Protein AF-A0A6L3EZD4-F1 (afdb_monomer)

Radius of gyration: 26.46 Å; Cα contacts (8 Å, |Δi|>4): 103; chains: 1; bounding box: 68×73×46 Å

pLDDT: mean 79.08, std 19.82, range [39.88, 98.38]

Foldseek 3Di:
DDDALPQAAHLLQLLPCQCVQDPPDHSLRSLLCCQQPVQVDAQQDTNVGGHDPPSRDNCCVVVDPPVRSVVVSVVSNPRRNPPPPPPVPPDDDDDDDDDDDDDDDDDDDDDDDDDPPPPPVVVVVVVVVVVVVVVVVVVVPPPDD

Mean predicted aligned error: 17.73 Å

Solvent-accessible surface area (backbone atoms only — not comparable to full-atom values): 9362 Å² total; per-residue (Å²): 133,88,54,88,36,70,83,42,57,75,57,58,34,34,35,57,56,42,37,70,73,44,90,94,45,51,37,69,56,47,50,49,42,46,49,66,42,40,66,82,65,72,62,66,70,24,78,82,46,68,50,66,81,83,69,61,70,69,55,46,76,80,76,39,54,73,68,55,51,50,52,51,46,54,55,43,53,69,20,68,55,74,76,67,76,84,66,77,63,88,81,71,94,72,82,84,76,85,72,82,80,78,80,85,78,83,84,80,87,79,79,93,74,87,73,81,80,79,56,68,70,60,58,51,53,50,52,52,51,51,51,50,51,51,51,51,49,55,59,73,64,51,76,86,124

Sequence (145 aa):
MGEGGKVGPDLSAIGIIAGERISGMSTADYLRESIIDPNAFVVEECPNGPCIANIMPRDYTTRLSPDQIEIIIAFLLEQDGSQQPLIPTIGDDVTPVPLPKAVPANKAARPLGFSPSISSLSIQLMLIGIVFLLTLFMVWKRPSD

Structure (mmCIF, N/CA/C/O backbone):
data_AF-A0A6L3EZD4-F1
#
_entry.id   AF-A0A6L3EZD4-F1
#
loop_
_atom_site.group_PDB
_atom_site.id
_atom_site.type_symbol
_atom_site.label_atom_id
_atom_site.label_alt_id
_atom_site.label_comp_id
_atom_site.label_asym_id
_atom_site.label_entity_id
_atom_site.label_seq_id
_atom_site.pdbx_PDB_ins_code
_atom_site.Cartn_x
_atom_site.Cartn_y
_atom_site.Cartn_z
_atom_site.occupancy
_atom_site.B_iso_or_equiv
_atom_site.auth_seq_id
_atom_site.auth_comp_id
_atom_site.auth_asym_id
_atom_site.auth_atom_id
_atom_site.pdbx_PDB_model_num
ATOM 1 N N . MET A 1 1 ? 14.415 0.750 5.323 1.00 42.06 1 MET A N 1
ATOM 2 C CA . MET A 1 1 ? 13.332 1.756 5.303 1.00 42.06 1 MET A CA 1
ATOM 3 C C . MET A 1 1 ? 13.027 2.024 3.842 1.00 42.06 1 MET A C 1
ATOM 5 O O . MET A 1 1 ? 13.969 2.295 3.110 1.00 42.06 1 MET A O 1
ATOM 9 N N . GLY A 1 2 ? 11.790 1.788 3.400 1.00 52.88 2 GLY A N 1
ATOM 10 C CA . GLY A 1 2 ? 11.405 1.930 1.994 1.00 52.88 2 GLY A CA 1
ATOM 11 C C . GLY A 1 2 ? 11.326 3.401 1.607 1.00 52.88 2 GLY A C 1
ATOM 12 O O . GLY A 1 2 ? 10.674 4.180 2.291 1.00 52.88 2 GLY A O 1
ATOM 13 N N . GLU A 1 3 ? 12.024 3.776 0.544 1.00 59.59 3 GLU A N 1
ATOM 14 C CA . GLU A 1 3 ? 11.864 5.077 -0.099 1.00 59.59 3 GLU A CA 1
ATOM 15 C C . GLU A 1 3 ? 10.696 4.974 -1.086 1.00 59.59 3 GLU A C 1
ATOM 17 O O . GLU A 1 3 ? 10.595 3.976 -1.813 1.00 59.59 3 GLU A O 1
ATOM 22 N N . GLY A 1 4 ? 9.805 5.970 -1.085 1.00 59.12 4 GLY A N 1
ATOM 23 C CA . GLY A 1 4 ? 8.683 6.031 -2.023 1.00 59.12 4 GLY A CA 1
ATOM 24 C C . GLY A 1 4 ? 9.175 5.860 -3.461 1.00 59.12 4 GLY A C 1
ATOM 25 O O . GLY A 1 4 ? 10.189 6.437 -3.847 1.00 59.12 4 GLY A O 1
ATOM 26 N N . GLY A 1 5 ? 8.519 4.985 -4.222 1.00 59.84 5 GLY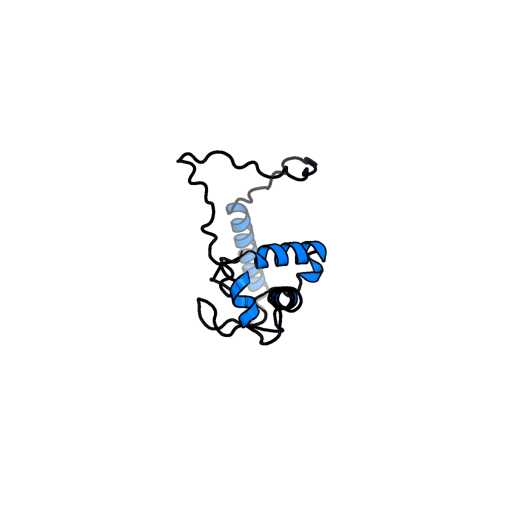 A N 1
ATOM 27 C CA . GLY A 1 5 ? 8.859 4.706 -5.617 1.00 59.84 5 GLY A CA 1
ATOM 28 C C . GLY A 1 5 ? 10.119 3.864 -5.868 1.00 59.84 5 GLY A C 1
ATOM 29 O O . GLY A 1 5 ? 10.347 3.460 -7.003 1.00 59.84 5 GLY A O 1
ATOM 30 N N . LYS A 1 6 ? 10.941 3.527 -4.861 1.00 70.75 6 LYS A N 1
ATOM 31 C CA . LYS A 1 6 ? 12.106 2.645 -5.097 1.00 70.75 6 LYS A CA 1
ATOM 32 C C . LYS A 1 6 ? 11.765 1.160 -5.090 1.00 70.75 6 LYS A C 1
ATOM 34 O O . LYS A 1 6 ? 12.330 0.397 -5.866 1.00 70.75 6 LYS A O 1
ATOM 39 N N . VAL A 1 7 ? 10.870 0.751 -4.196 1.00 81.88 7 VAL A N 1
ATOM 40 C CA . VAL A 1 7 ? 10.570 -0.669 -3.938 1.00 81.88 7 VAL A CA 1
ATOM 41 C C . VAL A 1 7 ? 9.155 -1.054 -4.374 1.00 81.88 7 VAL A C 1
ATOM 43 O O . VAL A 1 7 ? 8.893 -2.224 -4.630 1.00 81.88 7 VAL A O 1
ATOM 46 N N . GLY A 1 8 ? 8.251 -0.083 -4.479 1.00 87.44 8 GLY A N 1
ATOM 47 C CA . GLY A 1 8 ? 6.853 -0.316 -4.816 1.00 87.44 8 GLY A CA 1
ATOM 48 C C . GLY A 1 8 ? 6.257 0.816 -5.649 1.00 87.44 8 GLY A C 1
ATOM 49 O O . GLY A 1 8 ? 6.974 1.761 -5.997 1.00 87.44 8 GLY A O 1
ATOM 50 N N . PRO A 1 9 ? 4.955 0.716 -5.955 1.00 89.81 9 PRO A N 1
ATOM 51 C CA . PRO A 1 9 ? 4.235 1.717 -6.731 1.00 89.81 9 PRO A CA 1
ATOM 52 C C . PRO A 1 9 ? 4.264 3.081 -6.044 1.00 89.81 9 PRO A C 1
ATOM 54 O O . PRO A 1 9 ? 4.398 3.166 -4.819 1.00 89.81 9 PRO A O 1
ATOM 57 N N . ASP A 1 10 ? 4.098 4.146 -6.824 1.00 89.88 10 ASP A N 1
ATOM 58 C CA . ASP A 1 10 ? 3.874 5.464 -6.243 1.00 89.88 10 ASP A CA 1
ATOM 59 C C . ASP A 1 10 ? 2.516 5.502 -5.525 1.00 89.88 10 ASP A C 1
ATOM 61 O O . ASP A 1 10 ? 1.502 5.027 -6.045 1.00 89.88 10 ASP A O 1
ATOM 65 N N . LEU A 1 11 ? 2.521 6.044 -4.307 1.00 91.81 11 LEU A N 1
ATOM 66 C CA . LEU A 1 11 ? 1.340 6.179 -3.461 1.00 91.81 11 LEU A CA 1
ATOM 67 C C . LEU A 1 11 ? 0.871 7.634 -3.324 1.00 91.81 11 LEU A C 1
ATOM 69 O O . LEU A 1 11 ? -0.140 7.870 -2.671 1.00 91.81 11 LEU A O 1
ATOM 73 N N . SER A 1 12 ? 1.571 8.596 -3.935 1.00 91.31 12 SER A N 1
ATOM 74 C CA . SER A 1 12 ? 1.273 10.030 -3.817 1.00 91.31 12 SER A CA 1
ATOM 75 C C . SER A 1 12 ? -0.161 10.398 -4.218 1.00 91.31 12 SER A C 1
ATOM 77 O O . SER A 1 12 ? -0.755 11.284 -3.613 1.00 91.31 12 SER A O 1
ATOM 79 N N . ALA A 1 13 ? -0.728 9.685 -5.194 1.00 93.56 13 ALA A N 1
ATOM 80 C CA . ALA A 1 13 ? -2.095 9.856 -5.687 1.00 93.56 13 ALA A CA 1
ATOM 81 C C . ALA A 1 13 ? -2.960 8.595 -5.493 1.00 93.56 13 ALA A C 1
ATOM 83 O O . ALA A 1 13 ? -3.906 8.359 -6.252 1.00 93.56 13 ALA A O 1
ATOM 84 N N . ILE A 1 14 ? -2.622 7.737 -4.516 1.00 94.81 14 ILE A N 1
ATOM 85 C CA . ILE A 1 14 ? -3.268 6.423 -4.365 1.00 94.81 14 ILE A CA 1
ATOM 86 C C . ILE A 1 14 ? -4.770 6.514 -4.081 1.00 94.81 14 ILE A C 1
ATOM 88 O O . ILE A 1 14 ? -5.512 5.652 -4.545 1.00 94.81 14 ILE A O 1
ATOM 92 N N . GLY A 1 15 ? -5.231 7.565 -3.399 1.00 95.38 15 GLY A N 1
ATOM 93 C CA . GLY A 1 15 ? -6.646 7.797 -3.105 1.00 95.38 15 GLY A CA 1
ATOM 94 C C . GLY A 1 15 ? -7.507 7.987 -4.358 1.00 95.38 15 GLY A C 1
ATOM 95 O O . GLY A 1 15 ? -8.706 7.711 -4.329 1.00 95.38 15 GLY A O 1
ATOM 96 N N . ILE A 1 16 ? -6.893 8.378 -5.478 1.00 93.69 16 ILE A N 1
ATOM 97 C CA . ILE A 1 16 ? -7.555 8.500 -6.781 1.00 93.69 16 ILE A CA 1
ATOM 98 C C . ILE A 1 16 ? -7.369 7.210 -7.587 1.00 93.69 16 ILE A C 1
ATOM 100 O O . ILE A 1 16 ? -8.344 6.557 -7.953 1.00 93.69 16 ILE A O 1
ATOM 104 N N . ILE A 1 17 ? -6.118 6.801 -7.823 1.00 94.38 17 ILE A N 1
ATOM 105 C CA . ILE A 1 17 ? -5.810 5.733 -8.791 1.00 94.38 17 ILE A CA 1
ATOM 106 C C . ILE A 1 17 ? -6.222 4.333 -8.313 1.00 94.38 17 ILE A C 1
ATOM 108 O O . ILE A 1 17 ? -6.391 3.434 -9.133 1.00 94.38 17 ILE A O 1
ATOM 112 N N . ALA A 1 18 ? -6.361 4.094 -7.003 1.00 95.19 18 ALA A N 1
ATOM 113 C CA . ALA A 1 18 ? -6.694 2.761 -6.492 1.00 95.19 18 ALA A CA 1
ATOM 114 C C . ALA A 1 18 ? -8.079 2.275 -6.949 1.00 95.19 18 ALA A C 1
ATOM 116 O O . ALA A 1 18 ? -8.230 1.093 -7.250 1.00 95.19 18 ALA A O 1
ATOM 117 N N . GLY A 1 19 ? -9.062 3.174 -7.066 1.00 94.00 19 GLY A N 1
ATOM 118 C CA . GLY A 1 19 ? -10.409 2.831 -7.537 1.00 94.00 19 GLY A CA 1
ATOM 119 C C . GLY A 1 19 ? -10.468 2.423 -9.014 1.00 94.00 19 GLY A C 1
ATOM 120 O O . GLY A 1 19 ? -11.457 1.846 -9.458 1.00 94.00 19 GLY A O 1
ATOM 121 N N . GLU A 1 20 ? -9.408 2.687 -9.778 1.00 94.44 20 GLU A N 1
ATOM 122 C CA . GLU A 1 20 ? -9.319 2.354 -11.203 1.00 94.44 20 GLU A CA 1
ATOM 123 C C . GLU A 1 20 ? -8.654 0.990 -11.450 1.00 94.44 20 GLU A C 1
ATOM 125 O O . GLU A 1 20 ? -8.710 0.465 -12.561 1.00 94.44 20 GLU A O 1
ATOM 130 N N . ARG A 1 21 ? -8.034 0.389 -10.423 1.00 94.25 21 ARG A N 1
ATOM 131 C CA . ARG A 1 21 ? -7.237 -0.842 -10.565 1.00 94.25 21 ARG A CA 1
ATOM 132 C C . ARG A 1 21 ? -8.085 -2.088 -10.790 1.00 94.25 21 ARG A C 1
ATOM 134 O O . ARG A 1 21 ? -7.690 -2.962 -11.557 1.00 94.25 21 ARG A O 1
ATOM 141 N N . ILE A 1 22 ? -9.234 -2.181 -10.119 1.00 95.81 22 ILE A N 1
ATOM 142 C CA . ILE A 1 22 ? -10.147 -3.325 -10.211 1.00 95.81 22 ILE A CA 1
ATOM 143 C C . ILE A 1 22 ? -11.561 -2.807 -10.464 1.00 95.81 22 ILE A C 1
ATOM 145 O O . ILE A 1 22 ? -12.158 -2.137 -9.624 1.00 95.81 22 ILE A O 1
ATOM 149 N N . SER A 1 23 ? -12.115 -3.143 -11.630 1.00 95.75 23 SER A N 1
ATOM 150 C CA . SER A 1 23 ? -13.464 -2.719 -12.008 1.00 95.75 23 SER A CA 1
ATOM 151 C C . SER A 1 23 ? -14.507 -3.227 -11.007 1.00 95.75 23 SER A C 1
ATOM 153 O O . SER A 1 23 ? -14.574 -4.421 -10.718 1.00 95.75 23 SER A O 1
ATOM 155 N N . GLY A 1 24 ? -15.332 -2.314 -10.489 1.00 95.56 24 GLY A N 1
ATOM 156 C CA . GLY A 1 24 ? -16.392 -2.631 -9.528 1.00 95.56 24 GLY A CA 1
ATOM 157 C C . GLY A 1 24 ? -15.941 -2.720 -8.065 1.00 95.56 24 GLY A C 1
ATOM 158 O O . GLY A 1 24 ? -16.788 -2.951 -7.206 1.00 95.56 24 GLY A O 1
ATOM 159 N N . MET A 1 25 ? -14.656 -2.505 -7.766 1.00 96.94 25 MET A N 1
ATOM 160 C CA . MET A 1 25 ? -14.140 -2.414 -6.399 1.00 96.94 25 MET A CA 1
ATOM 161 C C . MET A 1 25 ? -13.994 -0.947 -5.974 1.00 96.94 25 MET A C 1
ATOM 163 O O . MET A 1 25 ? -13.586 -0.101 -6.767 1.00 96.94 25 MET A O 1
ATOM 167 N N . SER A 1 26 ? -14.329 -0.625 -4.720 1.00 97.56 26 SER A N 1
ATOM 168 C CA . SER A 1 26 ? -14.118 0.727 -4.194 1.00 97.56 26 SER A CA 1
ATOM 169 C C . SER A 1 26 ? -12.640 0.974 -3.864 1.00 97.56 26 SER A C 1
ATOM 171 O O . SER A 1 26 ? -11.911 0.046 -3.515 1.00 97.56 26 SER A O 1
ATOM 173 N N . THR A 1 27 ? -12.199 2.237 -3.894 1.00 97.38 27 THR A N 1
ATOM 174 C CA . THR A 1 27 ? -10.841 2.632 -3.476 1.00 97.38 27 THR A CA 1
ATOM 175 C C . THR A 1 27 ? -10.513 2.134 -2.064 1.00 97.38 27 THR A C 1
ATOM 177 O O . THR A 1 27 ? -9.427 1.611 -1.825 1.00 97.38 27 THR A O 1
ATOM 180 N N . ALA A 1 28 ? -11.456 2.257 -1.124 1.00 97.69 28 ALA A N 1
ATOM 181 C CA . ALA A 1 28 ? -11.254 1.842 0.263 1.00 97.69 28 ALA A CA 1
ATOM 182 C C . ALA A 1 28 ? -11.104 0.319 0.396 1.00 97.69 28 ALA A C 1
ATOM 184 O O . ALA A 1 28 ? -10.253 -0.146 1.155 1.00 97.69 28 ALA A O 1
ATOM 185 N N . ASP A 1 29 ? -11.897 -0.454 -0.349 1.00 98.12 29 ASP A N 1
ATOM 186 C CA . ASP A 1 29 ? -11.807 -1.917 -0.338 1.00 98.12 29 ASP A CA 1
ATOM 187 C C . ASP A 1 29 ? -10.505 -2.394 -0.971 1.00 98.12 29 ASP A C 1
ATOM 189 O O . ASP A 1 29 ? -9.825 -3.239 -0.393 1.00 98.12 29 ASP A O 1
ATOM 193 N N . TYR A 1 30 ? -10.101 -1.779 -2.085 1.00 98.06 30 TYR A N 1
ATOM 194 C CA . TYR A 1 30 ? -8.820 -2.054 -2.725 1.00 98.06 30 TYR A CA 1
ATOM 195 C C . TYR A 1 30 ? -7.641 -1.808 -1.773 1.00 98.06 30 TYR A C 1
ATOM 197 O O . TYR A 1 30 ? -6.742 -2.642 -1.644 1.00 98.06 30 TYR A O 1
ATOM 205 N N . LEU A 1 31 ? -7.635 -0.663 -1.082 1.00 97.81 31 LEU A N 1
ATOM 206 C CA . LEU A 1 31 ? -6.587 -0.316 -0.120 1.00 97.81 31 LEU A CA 1
ATOM 207 C C . LEU A 1 31 ? -6.563 -1.286 1.065 1.00 97.81 31 LEU A C 1
ATOM 209 O O . LEU A 1 31 ? -5.487 -1.701 1.499 1.00 97.81 31 LEU A O 1
ATOM 213 N N . ARG A 1 32 ? -7.738 -1.674 1.569 1.00 98.12 32 ARG A N 1
ATOM 214 C CA . ARG A 1 32 ? -7.860 -2.637 2.664 1.00 98.12 32 ARG A CA 1
ATOM 215 C C . ARG A 1 32 ? -7.337 -4.013 2.261 1.00 98.12 32 ARG A C 1
ATOM 217 O O . ARG A 1 32 ? -6.530 -4.582 2.994 1.00 98.12 32 ARG A O 1
ATOM 224 N N . GLU A 1 33 ? -7.744 -4.522 1.099 1.00 97.75 33 GLU A N 1
ATOM 225 C CA . GLU A 1 33 ? -7.253 -5.793 0.559 1.00 97.75 33 GLU A CA 1
ATOM 226 C C . GLU A 1 33 ? -5.741 -5.741 0.326 1.00 97.75 33 GLU A C 1
ATOM 228 O O . GLU A 1 33 ? -5.030 -6.627 0.781 1.00 97.75 33 GLU A O 1
ATOM 233 N N . SER A 1 34 ? -5.217 -4.651 -0.236 1.00 97.06 34 SER A N 1
ATOM 234 C CA . SER A 1 34 ? -3.775 -4.482 -0.470 1.00 97.06 34 SER A CA 1
ATOM 235 C C . SER A 1 34 ? -2.935 -4.509 0.816 1.00 97.06 34 SER A C 1
ATOM 237 O O . SER A 1 34 ? -1.761 -4.868 0.773 1.00 97.06 34 SER A O 1
ATOM 239 N N . ILE A 1 35 ? -3.497 -4.127 1.969 1.00 96.75 35 ILE A N 1
ATOM 240 C CA . ILE A 1 35 ? -2.800 -4.172 3.266 1.00 96.75 35 ILE A CA 1
ATOM 241 C C . ILE A 1 35 ? -2.935 -5.547 3.933 1.00 96.75 35 ILE A C 1
ATOM 243 O O . ILE A 1 35 ? -1.977 -6.034 4.537 1.00 96.75 35 ILE A O 1
ATOM 247 N N . ILE A 1 36 ? -4.118 -6.161 3.851 1.00 97.19 36 ILE A N 1
ATOM 248 C CA . ILE A 1 36 ? -4.437 -7.425 4.534 1.00 97.19 36 ILE A CA 1
ATOM 249 C C . ILE A 1 36 ? -3.941 -8.638 3.737 1.00 97.19 36 ILE A C 1
ATOM 251 O O . ILE A 1 36 ? -3.375 -9.562 4.322 1.00 97.19 36 ILE A O 1
ATOM 255 N N . ASP A 1 37 ? -4.108 -8.612 2.417 1.00 97.44 37 ASP A N 1
ATOM 256 C CA . ASP A 1 37 ? -3.593 -9.588 1.460 1.00 97.44 37 ASP A CA 1
ATOM 257 C C . ASP A 1 37 ? -2.857 -8.897 0.290 1.00 97.44 37 ASP A C 1
ATOM 259 O O . ASP A 1 37 ? -3.362 -8.807 -0.832 1.00 97.44 37 ASP A O 1
ATOM 263 N N . PRO A 1 38 ? -1.609 -8.442 0.511 1.00 95.44 38 PRO A N 1
ATOM 264 C CA . PRO A 1 38 ? -0.844 -7.695 -0.487 1.00 95.44 38 PRO A CA 1
ATOM 265 C C . PRO A 1 38 ? -0.561 -8.411 -1.813 1.00 95.44 38 PRO A C 1
ATOM 267 O O . PRO A 1 38 ? -0.037 -7.788 -2.732 1.00 95.44 38 PRO A O 1
ATOM 270 N N . ASN A 1 39 ? -0.811 -9.723 -1.911 1.00 95.81 39 ASN A N 1
ATOM 271 C CA . ASN A 1 39 ? -0.600 -10.476 -3.152 1.00 95.81 39 ASN A CA 1
ATOM 272 C C . ASN A 1 39 ? -1.905 -10.772 -3.900 1.00 95.81 39 ASN A C 1
ATOM 274 O O . ASN A 1 39 ? -1.827 -11.337 -4.989 1.00 95.81 39 ASN A O 1
ATOM 278 N N . ALA A 1 40 ? -3.069 -10.393 -3.358 1.00 97.00 40 ALA A N 1
ATOM 279 C CA . ALA A 1 40 ? -4.353 -10.525 -4.047 1.00 97.00 40 ALA A CA 1
ATOM 280 C C . ALA A 1 40 ? -4.366 -9.739 -5.367 1.00 97.00 40 ALA A C 1
ATOM 282 O O . ALA A 1 40 ? -4.890 -10.210 -6.377 1.00 97.00 40 ALA A O 1
ATOM 283 N N . PHE A 1 41 ? -3.709 -8.576 -5.379 1.00 95.94 41 PHE A N 1
ATOM 284 C CA . PHE A 1 41 ? -3.506 -7.779 -6.578 1.00 95.94 41 PHE A CA 1
ATOM 285 C C . PHE A 1 41 ? -2.140 -7.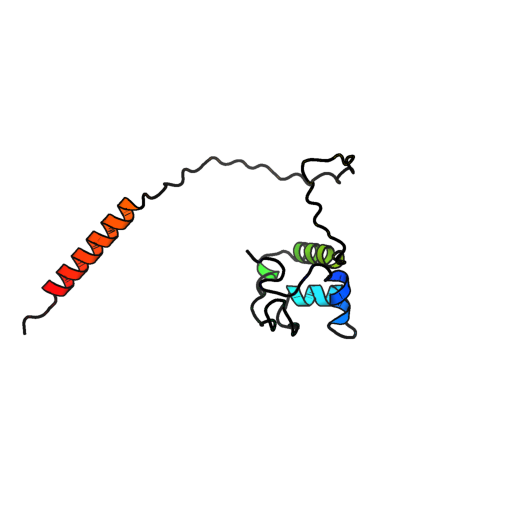091 -6.558 1.00 95.94 41 PHE A C 1
ATOM 287 O O . PHE A 1 41 ? -1.872 -6.220 -5.731 1.00 95.94 41 PHE A O 1
ATOM 294 N N . VAL A 1 42 ? -1.288 -7.443 -7.520 1.00 95.12 42 VAL A N 1
ATOM 295 C CA . VAL A 1 42 ? 0.001 -6.786 -7.758 1.00 95.12 42 VAL A CA 1
ATOM 296 C C . VAL A 1 42 ? -0.110 -6.032 -9.077 1.00 95.12 42 VAL A C 1
ATOM 298 O O . VAL A 1 42 ? -0.352 -6.641 -10.115 1.00 95.12 42 VAL A O 1
ATOM 301 N N . VAL A 1 43 ? 0.033 -4.706 -9.028 1.00 93.88 43 VAL A N 1
ATOM 302 C CA . VAL A 1 43 ? 0.095 -3.869 -10.239 1.00 93.88 43 VAL A CA 1
ATOM 303 C C . VAL A 1 43 ? 1.270 -4.286 -11.121 1.00 93.88 43 VAL A C 1
ATOM 305 O O . VAL A 1 43 ? 2.296 -4.722 -10.615 1.00 93.88 43 VAL A O 1
ATOM 308 N N . GLU A 1 44 ? 1.140 -4.139 -12.436 1.00 92.44 44 GLU A N 1
ATOM 309 C CA . GLU A 1 44 ? 2.176 -4.591 -13.371 1.00 92.44 44 GLU A CA 1
ATOM 310 C C . GLU A 1 44 ? 3.445 -3.735 -13.288 1.00 92.44 44 GLU A C 1
ATOM 312 O O .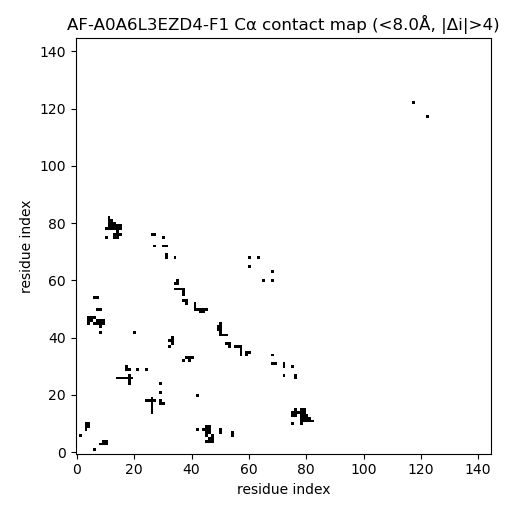 GLU A 1 44 ? 4.545 -4.276 -13.244 1.00 92.44 44 GLU A O 1
ATOM 317 N N . GLU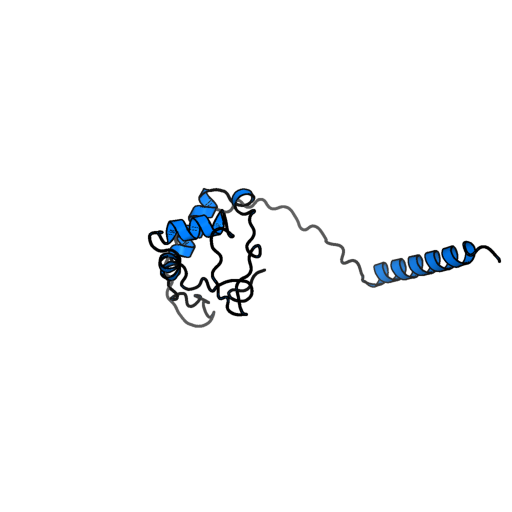 A 1 45 ? 3.296 -2.411 -13.206 1.00 89.44 45 GLU A N 1
ATOM 318 C CA . GLU A 1 45 ? 4.382 -1.435 -13.347 1.00 89.44 45 GLU A CA 1
ATOM 319 C C . GLU A 1 45 ? 4.721 -0.739 -12.017 1.00 89.44 45 GLU A C 1
ATOM 321 O O . GLU A 1 45 ? 3.854 -0.202 -11.321 1.00 89.44 45 GLU A O 1
ATOM 326 N N . CYS A 1 46 ? 6.013 -0.705 -11.694 1.00 89.69 46 CYS A N 1
ATOM 327 C CA . CYS A 1 46 ? 6.635 0.052 -10.610 1.00 89.69 46 CYS A CA 1
ATOM 328 C C . CYS A 1 46 ? 7.710 0.991 -11.206 1.00 89.69 46 CYS A C 1
ATOM 330 O O . CYS A 1 46 ? 8.183 0.766 -12.318 1.00 89.69 46 CYS A O 1
ATOM 332 N N . PRO A 1 47 ? 8.190 2.026 -10.488 1.00 85.62 47 PRO A N 1
ATOM 333 C CA . PRO A 1 47 ? 9.105 3.008 -11.092 1.00 85.62 47 PRO A CA 1
ATOM 334 C C . PRO A 1 47 ? 10.453 2.450 -11.583 1.00 85.62 47 PRO A C 1
ATOM 336 O O . PRO A 1 47 ? 11.123 3.097 -12.382 1.00 85.62 47 PRO A O 1
ATOM 339 N N . ASN A 1 48 ? 10.854 1.258 -11.127 1.00 85.44 48 ASN A N 1
ATOM 340 C CA . ASN A 1 48 ? 12.103 0.592 -11.521 1.00 85.44 48 ASN A CA 1
ATOM 341 C C . ASN A 1 48 ? 11.881 -0.673 -12.375 1.00 85.44 48 ASN A C 1
ATOM 343 O O . ASN A 1 48 ? 12.772 -1.520 -12.450 1.00 85.44 48 ASN A O 1
ATOM 347 N N . GLY A 1 49 ? 10.707 -0.822 -12.993 1.00 88.88 49 GLY A N 1
ATOM 348 C CA . GLY A 1 49 ? 10.318 -1.999 -13.772 1.00 88.88 49 GLY A CA 1
ATOM 349 C C . GLY A 1 49 ? 9.089 -2.694 -13.183 1.00 88.88 49 GLY A C 1
ATOM 350 O O . GLY A 1 49 ? 8.352 -2.072 -12.422 1.00 88.88 49 GLY A O 1
ATOM 351 N N . PRO A 1 50 ? 8.844 -3.975 -13.496 1.00 91.31 50 PRO A N 1
ATOM 352 C CA . PRO A 1 50 ? 7.623 -4.631 -13.060 1.00 91.31 50 PRO A CA 1
ATOM 353 C C . PRO A 1 50 ? 7.567 -4.757 -11.536 1.00 91.31 50 PRO A C 1
ATOM 355 O O . PRO A 1 50 ? 8.582 -5.043 -10.891 1.00 91.31 50 PRO A O 1
ATOM 358 N N . CYS A 1 51 ? 6.387 -4.573 -10.945 1.00 91.19 51 CYS A N 1
ATOM 359 C CA . CYS A 1 51 ? 6.241 -4.847 -9.522 1.00 91.19 51 CYS A CA 1
ATOM 360 C C . CYS A 1 51 ? 6.331 -6.350 -9.253 1.00 91.19 51 CYS A C 1
ATOM 362 O O . CYS A 1 51 ? 5.920 -7.191 -10.052 1.00 91.19 51 CYS A O 1
ATOM 364 N N . ILE A 1 52 ? 6.876 -6.691 -8.089 1.00 91.69 52 ILE A N 1
ATOM 365 C CA . ILE A 1 52 ? 7.171 -8.072 -7.718 1.00 91.69 52 ILE A CA 1
ATOM 366 C C . ILE A 1 52 ? 6.305 -8.454 -6.517 1.00 91.69 52 ILE A C 1
ATOM 368 O O . ILE A 1 52 ? 6.191 -7.706 -5.544 1.00 91.69 52 ILE A O 1
ATOM 372 N N . ALA A 1 53 ? 5.711 -9.645 -6.572 1.00 93.00 53 ALA A N 1
ATOM 373 C CA . ALA A 1 53 ? 4.965 -10.218 -5.458 1.00 93.00 53 ALA A CA 1
ATOM 374 C C . ALA A 1 53 ? 5.866 -10.464 -4.232 1.00 93.00 53 ALA A C 1
ATOM 376 O O . ALA A 1 53 ? 7.076 -10.657 -4.346 1.00 93.00 53 ALA A O 1
ATOM 377 N N . ASN A 1 54 ? 5.264 -10.547 -3.046 1.00 92.81 54 ASN A N 1
ATOM 378 C CA . ASN A 1 54 ? 5.926 -10.811 -1.759 1.00 92.81 54 ASN A CA 1
ATOM 379 C C . ASN A 1 54 ? 6.920 -9.734 -1.284 1.00 92.81 54 ASN A C 1
ATOM 381 O O . ASN A 1 54 ? 7.642 -9.963 -0.316 1.00 92.81 54 ASN A O 1
ATOM 385 N N . ILE A 1 55 ? 6.957 -8.569 -1.932 1.00 91.44 55 ILE A N 1
ATOM 386 C CA . ILE A 1 55 ? 7.770 -7.430 -1.486 1.00 91.44 55 ILE A CA 1
ATOM 387 C C . ILE A 1 55 ? 7.082 -6.677 -0.344 1.00 91.44 55 ILE A C 1
ATOM 389 O O . ILE A 1 55 ? 7.737 -6.269 0.617 1.00 91.44 55 ILE A O 1
ATOM 393 N N . MET A 1 56 ? 5.758 -6.525 -0.423 1.00 93.50 56 MET A N 1
ATOM 394 C CA . MET A 1 56 ? 4.966 -5.953 0.660 1.00 93.50 56 MET A CA 1
ATOM 395 C C . MET A 1 56 ? 4.792 -6.988 1.792 1.00 93.50 56 MET A C 1
ATOM 397 O O . MET A 1 56 ? 4.371 -8.119 1.520 1.00 93.50 56 MET A O 1
ATOM 401 N N . PRO A 1 57 ? 5.121 -6.642 3.053 1.00 93.56 57 PRO A N 1
ATOM 402 C CA . PRO A 1 57 ? 4.950 -7.534 4.196 1.00 93.56 57 PRO A CA 1
ATOM 403 C C . PRO A 1 57 ? 3.507 -8.022 4.349 1.00 93.56 57 PRO A C 1
ATOM 405 O O . PRO A 1 57 ? 2.566 -7.244 4.262 1.00 93.56 57 PRO A O 1
ATOM 408 N N . ARG A 1 58 ? 3.331 -9.317 4.627 1.00 95.12 58 ARG A N 1
ATOM 409 C CA . ARG A 1 58 ? 2.012 -9.938 4.865 1.00 95.12 58 ARG A CA 1
ATOM 410 C C . ARG A 1 58 ? 1.612 -9.997 6.337 1.00 95.12 58 ARG A C 1
ATOM 412 O O . ARG A 1 58 ? 0.588 -10.569 6.686 1.00 95.12 58 ARG A O 1
ATOM 419 N N . ASP A 1 59 ? 2.456 -9.478 7.215 1.00 95.25 59 ASP A N 1
ATOM 420 C CA . ASP A 1 59 ? 2.309 -9.606 8.660 1.00 95.25 59 ASP A CA 1
ATOM 421 C C . ASP A 1 59 ? 1.675 -8.361 9.299 1.00 95.25 59 ASP A C 1
ATOM 423 O O . ASP A 1 59 ? 1.615 -8.277 10.525 1.00 95.25 59 ASP A O 1
ATOM 427 N N . TYR A 1 60 ? 1.153 -7.413 8.509 1.00 95.69 60 TYR A N 1
ATOM 428 C CA . TYR A 1 60 ? 0.547 -6.181 9.029 1.00 95.69 60 TYR A CA 1
ATOM 429 C C . TYR A 1 60 ? -0.599 -6.445 10.005 1.00 95.69 60 TYR A C 1
ATOM 431 O O . TYR A 1 60 ? -0.644 -5.813 11.055 1.00 95.69 60 TYR A O 1
ATOM 439 N N . THR A 1 61 ? -1.446 -7.440 9.741 1.00 96.12 61 THR A N 1
ATOM 440 C CA . THR A 1 61 ? -2.539 -7.846 10.646 1.00 96.12 61 THR A CA 1
ATOM 441 C C . THR A 1 61 ? -2.055 -8.411 11.984 1.00 96.12 61 THR A C 1
ATOM 443 O O . THR A 1 61 ? -2.818 -8.464 12.944 1.00 96.12 61 THR A O 1
ATOM 446 N N . THR A 1 62 ? -0.785 -8.815 12.076 1.00 97.31 62 THR A N 1
ATOM 447 C CA . THR A 1 62 ? -0.164 -9.287 13.325 1.00 97.31 62 THR A CA 1
ATOM 448 C C . THR A 1 62 ? 0.590 -8.183 14.068 1.00 97.31 62 THR A C 1
ATOM 450 O O . THR A 1 62 ? 0.907 -8.335 15.247 1.00 97.31 62 THR A O 1
ATOM 453 N N . ARG A 1 63 ? 0.893 -7.069 13.388 1.00 96.06 63 ARG A N 1
ATOM 454 C CA . ARG A 1 63 ? 1.721 -5.963 13.902 1.00 96.06 63 ARG A CA 1
ATOM 455 C C . ARG A 1 63 ? 0.919 -4.712 14.214 1.00 96.06 63 ARG A C 1
ATOM 457 O O . ARG A 1 63 ? 1.365 -3.903 15.023 1.00 96.06 63 ARG A O 1
ATOM 464 N N . LEU A 1 64 ? -0.225 -4.558 13.562 1.00 96.88 64 LEU A N 1
ATOM 465 C CA . LEU A 1 64 ? -1.121 -3.422 13.670 1.00 96.88 64 LEU A CA 1
ATOM 466 C C . LEU A 1 64 ? -2.479 -3.908 14.165 1.00 96.88 64 LEU A C 1
ATOM 468 O O . LEU A 1 64 ? -2.947 -4.979 13.776 1.00 96.88 64 LEU A O 1
ATOM 472 N N . SER A 1 65 ? -3.119 -3.115 15.022 1.00 97.69 65 SER A N 1
ATOM 473 C CA . SER A 1 65 ? -4.515 -3.369 15.377 1.00 97.69 65 SER A CA 1
ATOM 474 C C . SER A 1 65 ? -5.437 -3.060 14.187 1.00 97.69 65 SER A C 1
ATOM 476 O O . SER A 1 65 ? -5.056 -2.274 13.314 1.00 97.69 65 SER A O 1
ATOM 478 N N . PRO A 1 66 ? -6.668 -3.605 14.159 1.00 96.69 66 PRO A N 1
ATOM 479 C CA . PRO A 1 66 ? -7.652 -3.259 13.132 1.00 96.69 66 PRO A CA 1
ATOM 480 C C . PRO A 1 66 ? -7.852 -1.743 12.997 1.00 96.69 66 PRO A C 1
ATOM 482 O O . PRO A 1 66 ? -7.771 -1.211 11.897 1.00 96.69 66 PRO A O 1
ATOM 485 N N . ASP A 1 67 ? -7.972 -1.025 14.117 1.00 97.38 67 ASP A N 1
ATOM 486 C CA . ASP A 1 67 ? -8.128 0.437 14.111 1.00 97.38 67 ASP A CA 1
ATOM 487 C C . ASP A 1 67 ? -6.922 1.166 13.493 1.00 97.38 67 ASP A C 1
ATOM 489 O O . ASP A 1 67 ? -7.083 2.183 12.823 1.00 97.38 67 ASP A O 1
ATOM 493 N N . GLN A 1 68 ? -5.700 0.657 13.686 1.00 97.88 68 GLN A N 1
ATOM 494 C CA . GLN A 1 68 ? -4.502 1.240 13.070 1.00 97.88 68 GLN A CA 1
ATOM 495 C C . GLN A 1 68 ? -4.484 1.024 11.556 1.00 97.88 68 GLN A C 1
ATOM 497 O O . GLN A 1 68 ? -4.056 1.915 10.826 1.00 97.88 68 GLN A O 1
ATOM 502 N N . ILE A 1 69 ? -4.965 -0.129 11.083 1.00 97.69 69 ILE A N 1
ATOM 503 C CA . ILE A 1 69 ? -5.128 -0.393 9.649 1.00 97.69 69 ILE A CA 1
ATOM 504 C C . ILE A 1 69 ? -6.135 0.596 9.051 1.00 97.69 69 ILE A C 1
ATOM 506 O O . ILE A 1 69 ? -5.844 1.207 8.027 1.00 97.69 69 ILE A O 1
ATOM 510 N N . GLU A 1 70 ? -7.264 0.829 9.721 1.00 97.75 70 GLU A N 1
ATOM 511 C CA . GLU A 1 70 ? -8.271 1.799 9.274 1.00 97.75 70 GLU A CA 1
ATOM 512 C C . GLU A 1 70 ? -7.734 3.237 9.228 1.00 97.75 70 GLU A C 1
ATOM 514 O O . GLU A 1 70 ? -8.004 3.963 8.274 1.00 97.75 70 GLU A O 1
ATOM 519 N N . ILE A 1 71 ? -6.902 3.642 10.195 1.00 98.38 71 ILE A N 1
ATOM 520 C CA . ILE A 1 71 ? -6.229 4.953 10.172 1.00 98.38 71 ILE A CA 1
ATOM 521 C C . ILE A 1 71 ? -5.293 5.078 8.962 1.00 98.38 71 ILE A C 1
ATOM 523 O O . ILE A 1 71 ? -5.261 6.124 8.316 1.00 98.38 71 ILE A O 1
ATOM 527 N N . ILE A 1 72 ? -4.537 4.024 8.639 1.00 97.00 72 ILE A N 1
ATOM 528 C CA . ILE A 1 72 ? -3.664 4.016 7.457 1.00 97.00 72 ILE A CA 1
ATOM 529 C C . ILE A 1 72 ? -4.503 4.122 6.184 1.00 97.00 72 ILE A C 1
ATOM 531 O O . ILE A 1 72 ? -4.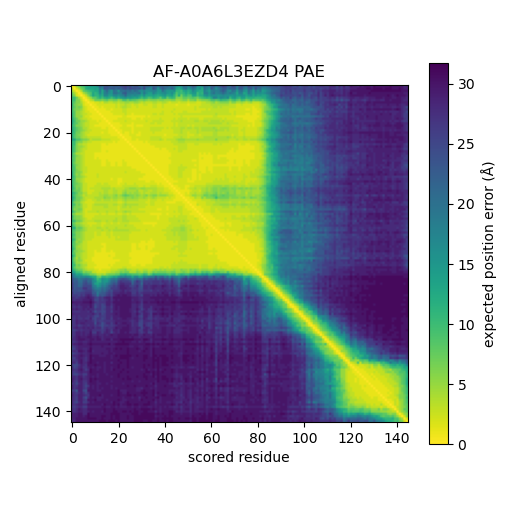166 4.911 5.308 1.00 97.00 72 ILE A O 1
ATOM 535 N N . ILE A 1 73 ? -5.604 3.374 6.082 1.00 97.88 73 ILE A N 1
ATOM 536 C CA . ILE A 1 73 ? -6.509 3.444 4.928 1.00 97.88 73 ILE A CA 1
ATOM 537 C C . ILE A 1 73 ? -7.077 4.857 4.783 1.00 97.88 73 ILE A C 1
ATOM 539 O O . ILE A 1 73 ? -7.043 5.403 3.685 1.00 97.88 73 ILE A O 1
ATOM 543 N N . ALA A 1 74 ? -7.539 5.471 5.874 1.00 97.94 74 ALA A N 1
ATOM 544 C CA . ALA A 1 74 ? -8.043 6.842 5.864 1.00 97.94 74 ALA A CA 1
ATOM 545 C C . ALA A 1 74 ? -6.984 7.835 5.361 1.00 97.94 74 ALA A C 1
ATOM 547 O O . ALA A 1 74 ? -7.273 8.637 4.480 1.00 97.94 74 ALA A O 1
ATOM 548 N N . PHE A 1 75 ? -5.742 7.721 5.839 1.00 96.81 75 PHE A N 1
ATOM 549 C CA . PHE A 1 75 ? -4.634 8.534 5.338 1.00 96.81 75 PHE A CA 1
ATOM 550 C C . PHE A 1 75 ? -4.388 8.315 3.837 1.00 96.81 75 PHE A C 1
ATOM 552 O O . PHE A 1 75 ? -4.233 9.278 3.091 1.00 96.81 75 PHE A O 1
ATOM 559 N N . LEU A 1 76 ? -4.383 7.061 3.371 1.00 96.75 76 LEU A N 1
ATOM 560 C CA . LEU A 1 76 ? -4.162 6.726 1.960 1.00 96.75 76 LEU A CA 1
ATOM 561 C C . LEU A 1 76 ? -5.295 7.224 1.046 1.00 96.75 76 LEU A C 1
ATOM 563 O O . LEU A 1 76 ? -5.032 7.613 -0.089 1.00 96.75 76 LEU A O 1
ATOM 567 N N . LEU A 1 77 ? -6.536 7.256 1.537 1.00 97.38 77 LEU A N 1
ATOM 568 C CA . LEU A 1 77 ? -7.682 7.814 0.813 1.00 97.38 77 LEU A CA 1
ATOM 569 C C . LEU A 1 77 ? -7.549 9.322 0.568 1.00 97.38 77 LEU A C 1
ATOM 571 O O . LEU A 1 77 ? -8.056 9.815 -0.434 1.00 97.38 77 LEU A O 1
ATOM 575 N N . GLU A 1 78 ? -6.857 10.041 1.451 1.00 96.25 78 GLU A N 1
ATOM 576 C CA . GLU A 1 78 ? -6.610 11.481 1.311 1.00 96.25 78 GLU A CA 1
ATOM 577 C C . GLU A 1 78 ? -5.462 11.810 0.337 1.00 96.25 78 GLU A C 1
ATOM 579 O O . GLU A 1 78 ? -5.253 12.980 0.028 1.00 96.25 78 GLU A O 1
ATOM 584 N N . GLN A 1 79 ? -4.716 10.813 -0.161 1.00 94.75 79 GLN A N 1
ATOM 585 C CA . GLN A 1 79 ? -3.587 11.048 -1.068 1.00 94.75 79 GLN A CA 1
ATOM 586 C C . GLN A 1 79 ? -4.087 11.276 -2.503 1.00 94.75 79 GLN A C 1
ATOM 588 O O . GLN A 1 79 ? -4.467 10.335 -3.206 1.00 94.75 79 GLN A O 1
ATOM 593 N N . ASP A 1 80 ? -4.066 12.526 -2.951 1.00 93.31 80 ASP A N 1
ATOM 594 C CA . ASP A 1 80 ? -4.605 12.992 -4.236 1.00 93.31 80 ASP A CA 1
ATOM 595 C C . ASP A 1 80 ? -3.522 13.485 -5.220 1.00 93.31 80 ASP A C 1
ATOM 597 O O . ASP A 1 80 ? -3.831 13.982 -6.301 1.00 93.31 80 ASP A O 1
ATOM 601 N N . GLY A 1 81 ? -2.242 13.349 -4.861 1.00 83.88 81 GLY A N 1
ATOM 602 C CA . GLY A 1 81 ? -1.103 13.875 -5.616 1.00 83.88 81 GLY A CA 1
ATOM 603 C C . GLY A 1 81 ? -0.798 15.352 -5.340 1.00 83.88 81 GLY A C 1
ATOM 604 O O . GLY A 1 81 ? 0.215 15.860 -5.822 1.00 83.88 81 GLY A O 1
ATOM 605 N N . SER A 1 82 ? -1.617 16.037 -4.533 1.00 78.56 82 SER A N 1
ATOM 606 C CA . SER A 1 82 ? -1.455 17.451 -4.167 1.00 78.56 82 SER A CA 1
ATOM 607 C C . SER A 1 82 ? -0.501 17.666 -2.998 1.00 78.56 82 SER A C 1
ATOM 609 O O . SER A 1 82 ? -0.125 18.805 -2.719 1.00 78.56 82 SER A O 1
ATOM 611 N N . GLN A 1 83 ? -0.100 16.599 -2.296 1.00 57.22 83 GLN A N 1
ATOM 612 C CA . GLN A 1 83 ? 0.890 16.667 -1.225 1.00 57.22 83 GLN A CA 1
ATOM 613 C C . GLN A 1 83 ? 2.276 16.985 -1.794 1.00 57.22 83 GLN A C 1
ATOM 615 O O . GLN A 1 83 ? 3.178 16.150 -1.846 1.00 57.22 83 GLN A O 1
ATOM 620 N N . GLN A 1 84 ? 2.489 18.256 -2.125 1.00 52.59 84 GLN A N 1
ATOM 621 C CA . GLN A 1 84 ? 3.764 18.883 -1.836 1.00 52.59 84 GLN A CA 1
ATOM 622 C C . GLN A 1 84 ? 3.992 18.648 -0.343 1.00 52.59 84 GLN A C 1
ATOM 624 O O . GLN A 1 84 ? 3.146 19.059 0.460 1.00 52.59 84 GLN A O 1
ATOM 629 N N . PRO A 1 85 ? 5.059 17.941 0.066 1.00 50.69 85 PRO A N 1
ATOM 630 C CA . PRO A 1 85 ? 5.352 17.838 1.476 1.00 50.69 85 PRO A CA 1
ATOM 631 C C . PRO A 1 85 ? 5.413 19.272 1.984 1.00 50.69 85 PRO A C 1
ATOM 633 O O . PRO A 1 85 ? 6.173 20.090 1.461 1.00 50.69 85 PRO A O 1
ATOM 636 N N . LEU A 1 86 ? 4.572 19.583 2.970 1.00 46.19 86 LEU A N 1
ATOM 637 C CA . LEU A 1 86 ? 4.745 20.735 3.836 1.00 46.19 86 LEU A CA 1
ATOM 638 C C . LEU A 1 86 ? 6.072 20.494 4.562 1.00 46.19 86 LEU A C 1
ATOM 640 O O . LEU A 1 86 ? 6.105 20.085 5.717 1.00 46.19 86 LEU A O 1
ATOM 644 N N . ILE A 1 87 ? 7.186 20.641 3.853 1.00 42.28 87 ILE A N 1
ATOM 645 C CA . ILE A 1 87 ? 8.453 20.968 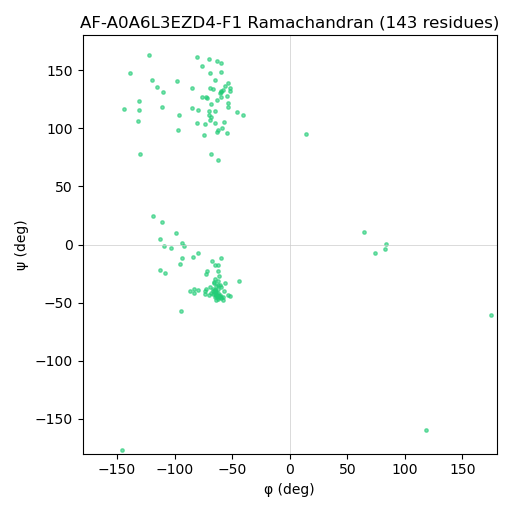4.456 1.00 42.28 87 ILE A CA 1
ATOM 646 C C . ILE A 1 87 ? 8.238 22.436 4.796 1.00 42.28 87 ILE A C 1
ATOM 648 O O . ILE A 1 87 ? 8.241 23.254 3.873 1.00 42.28 87 ILE A O 1
ATOM 652 N N . PRO A 1 88 ? 7.985 22.813 6.062 1.00 46.34 88 PRO A N 1
ATOM 653 C CA . PRO A 1 88 ? 8.230 24.188 6.431 1.00 46.34 88 PRO A CA 1
ATOM 654 C C . PRO A 1 88 ? 9.701 24.422 6.091 1.00 46.34 88 PRO A C 1
ATOM 656 O O . PRO A 1 88 ? 10.597 23.896 6.755 1.00 46.34 88 PRO A O 1
ATOM 659 N N . THR A 1 89 ? 9.969 25.146 5.007 1.00 45.50 89 THR A N 1
ATOM 660 C CA . THR A 1 89 ? 11.253 25.804 4.845 1.00 45.50 89 THR A CA 1
ATOM 661 C C . THR A 1 89 ? 11.339 26.722 6.051 1.00 45.50 89 THR A C 1
ATOM 663 O O . THR A 1 89 ? 10.646 27.734 6.116 1.00 45.50 89 THR A O 1
ATOM 666 N N . ILE A 1 90 ? 12.081 26.285 7.070 1.00 54.31 90 ILE A N 1
ATOM 667 C CA . ILE A 1 90 ? 12.438 27.088 8.235 1.00 54.31 90 ILE A CA 1
ATOM 668 C C . ILE A 1 90 ? 13.104 28.339 7.660 1.00 54.31 90 ILE A C 1
ATOM 670 O O . ILE A 1 90 ? 14.257 28.285 7.240 1.00 54.31 90 ILE A O 1
ATOM 674 N N . GLY A 1 91 ? 12.333 29.412 7.505 1.00 57.66 91 GLY A N 1
ATOM 675 C CA . GLY A 1 91 ? 12.739 30.536 6.671 1.00 57.66 91 GLY A CA 1
ATOM 676 C C . GLY A 1 91 ? 11.672 31.605 6.516 1.00 57.66 91 GLY A C 1
ATOM 677 O O . GLY A 1 91 ? 11.907 32.718 6.964 1.00 57.66 91 GLY A O 1
ATOM 678 N N . ASP A 1 92 ? 10.504 31.287 5.954 1.00 55.19 92 ASP A N 1
ATOM 679 C CA . ASP A 1 92 ? 9.621 32.346 5.451 1.00 55.19 92 ASP A CA 1
ATOM 680 C C . ASP A 1 92 ? 8.168 32.184 5.923 1.00 55.19 92 ASP A C 1
ATOM 682 O O . ASP A 1 92 ? 7.443 31.281 5.515 1.00 55.19 92 ASP A O 1
ATOM 686 N N . ASP A 1 93 ? 7.815 33.066 6.860 1.00 55.50 93 ASP A N 1
ATOM 687 C CA . ASP A 1 93 ? 6.490 33.570 7.244 1.00 55.50 93 ASP A CA 1
ATOM 688 C C . ASP A 1 93 ? 5.260 32.800 6.712 1.00 55.50 93 ASP A C 1
ATOM 690 O O . ASP A 1 93 ? 4.735 33.083 5.637 1.00 55.50 93 ASP A O 1
ATOM 694 N N . VAL A 1 94 ? 4.732 31.867 7.513 1.00 48.84 94 VAL A N 1
ATOM 695 C CA . VAL A 1 94 ? 3.332 31.436 7.390 1.00 48.84 94 VAL A CA 1
ATOM 696 C C . VAL A 1 94 ? 2.689 31.469 8.771 1.00 48.84 94 VAL A C 1
ATOM 698 O O . VAL A 1 94 ? 3.162 30.865 9.736 1.00 48.84 94 VAL A O 1
ATOM 701 N N . THR A 1 95 ? 1.599 32.224 8.849 1.00 46.62 95 THR A N 1
ATOM 702 C CA . THR A 1 95 ? 0.734 32.388 10.016 1.00 46.62 9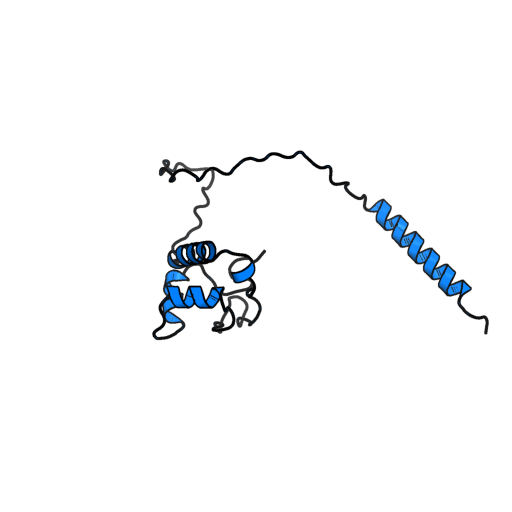5 THR A CA 1
ATOM 703 C C . THR A 1 95 ? 0.259 31.028 10.560 1.00 46.62 95 THR A C 1
ATOM 705 O O . THR A 1 95 ? -0.085 30.142 9.775 1.00 46.62 95 THR A O 1
ATOM 708 N N . PRO A 1 96 ? 0.217 30.814 11.892 1.00 47.16 96 PRO A N 1
ATOM 709 C CA . PRO A 1 96 ? -0.088 29.496 12.442 1.00 47.16 96 PRO A CA 1
ATOM 710 C C . PRO A 1 96 ? -1.556 29.118 12.207 1.00 47.16 96 PRO A C 1
ATOM 712 O O . PRO A 1 96 ? -2.458 29.713 12.798 1.00 47.16 96 PRO A O 1
ATOM 715 N N . VAL A 1 97 ? -1.801 28.079 11.405 1.00 58.12 97 VAL A N 1
ATOM 716 C CA . VAL A 1 97 ? -3.064 27.329 11.460 1.00 58.12 97 VAL A CA 1
ATOM 717 C C . VAL A 1 97 ? -3.049 26.509 12.759 1.00 58.12 97 VAL A C 1
ATOM 719 O O . VAL A 1 97 ? -2.082 25.781 13.004 1.00 58.12 97 VAL A O 1
ATOM 722 N N . PRO A 1 98 ? -4.064 26.621 13.635 1.00 44.81 98 PRO A N 1
ATOM 723 C CA . PRO A 1 98 ? -4.065 25.910 14.904 1.00 44.81 98 PRO A CA 1
ATOM 724 C C . PRO A 1 98 ? -4.262 24.407 14.676 1.00 44.81 98 PRO A C 1
ATOM 726 O O . PRO A 1 98 ? -5.333 23.946 14.291 1.00 44.81 98 PRO A O 1
ATOM 729 N N . LEU A 1 99 ? -3.203 23.648 14.952 1.00 52.62 99 LEU A N 1
ATOM 730 C CA . LEU A 1 99 ? -3.185 22.189 15.007 1.00 52.62 99 LEU A CA 1
ATOM 731 C C . LEU A 1 99 ? -4.204 21.678 16.056 1.00 52.62 99 LEU A C 1
ATOM 733 O O . LEU A 1 99 ? -4.197 22.180 17.188 1.00 52.62 99 LEU A O 1
ATOM 737 N N . PRO A 1 100 ? -5.056 20.675 15.756 1.00 56.16 100 PRO A N 1
ATOM 738 C CA . PRO A 1 100 ? -5.842 20.007 16.787 1.00 56.16 100 PRO A CA 1
ATOM 739 C C . PRO A 1 100 ? -4.907 19.376 17.832 1.00 56.16 100 PRO A C 1
ATOM 741 O O . PRO A 1 100 ? -3.906 18.738 17.508 1.00 56.16 100 PRO A O 1
ATOM 744 N N . LYS A 1 101 ? -5.215 19.628 19.110 1.00 40.94 101 LYS A N 1
ATOM 745 C CA . LYS A 1 101 ? -4.369 19.293 20.264 1.00 40.94 101 LYS A CA 1
ATOM 746 C C . LYS A 1 101 ? -3.996 17.810 20.282 1.00 40.94 101 LYS A C 1
ATOM 748 O O . LYS A 1 101 ? -4.860 16.939 20.259 1.00 40.94 101 LYS A O 1
ATOM 753 N N . ALA A 1 102 ? -2.692 17.573 20.393 1.00 44.41 102 ALA A N 1
ATOM 754 C CA . ALA A 1 102 ? -2.075 16.267 20.539 1.00 44.41 102 ALA A CA 1
ATOM 755 C C . ALA A 1 102 ? -2.692 15.453 21.690 1.00 44.41 102 ALA A C 1
ATOM 757 O O . ALA A 1 102 ? -2.853 15.944 22.810 1.00 44.41 102 ALA A O 1
ATOM 758 N N . VAL A 1 103 ? -2.973 14.181 21.405 1.00 51.56 103 VAL A N 1
ATOM 759 C CA . VAL A 1 103 ? -3.226 13.139 22.406 1.00 51.56 103 VAL A CA 1
ATOM 760 C C . VAL A 1 103 ? -1.975 13.022 23.296 1.00 51.56 103 VAL A C 1
ATOM 762 O O . VAL A 1 103 ? -0.862 12.974 22.763 1.00 51.56 103 VAL A O 1
ATOM 765 N N . PRO A 1 104 ? -2.098 13.021 24.637 1.00 43.66 104 PRO A N 1
ATOM 766 C CA . PRO A 1 104 ? -0.939 13.039 25.521 1.00 43.66 104 PRO A CA 1
ATOM 767 C C . PRO A 1 104 ? -0.161 11.720 25.434 1.00 43.66 104 PRO A C 1
ATOM 769 O O . PRO A 1 104 ? -0.689 10.651 25.721 1.00 43.66 104 PRO A O 1
ATOM 772 N N . ALA A 1 105 ? 1.115 11.815 25.058 1.00 40.47 105 ALA A N 1
ATOM 773 C CA . ALA A 1 105 ? 2.074 10.722 25.134 1.00 40.47 105 ALA A CA 1
ATOM 774 C C . ALA A 1 105 ? 2.594 10.589 26.573 1.00 40.47 105 ALA A C 1
ATOM 776 O O . ALA A 1 105 ? 3.243 11.487 27.118 1.00 40.47 105 ALA A O 1
ATOM 777 N N . ASN A 1 106 ? 2.298 9.456 27.200 1.00 47.09 106 ASN A N 1
ATOM 778 C CA . ASN A 1 106 ? 2.645 9.161 28.582 1.00 47.09 106 ASN A CA 1
ATOM 779 C C . ASN A 1 106 ? 4.167 8.991 28.688 1.00 47.09 106 ASN A C 1
ATOM 781 O O . ASN A 1 106 ? 4.745 7.998 28.248 1.00 47.09 106 ASN A O 1
ATOM 785 N N . LYS A 1 107 ? 4.826 9.986 29.281 1.00 39.88 107 LYS A N 1
ATOM 786 C CA . LYS A 1 107 ? 6.264 10.011 29.545 1.00 39.88 107 LYS A CA 1
ATOM 787 C C . LYS A 1 107 ? 6.600 9.087 30.718 1.00 39.88 107 LYS A C 1
ATOM 789 O O . LYS A 1 107 ? 6.572 9.511 31.868 1.00 39.88 107 LYS A O 1
ATOM 794 N N . ALA A 1 108 ? 6.969 7.842 30.431 1.00 41.12 108 ALA A N 1
ATOM 795 C CA . ALA A 1 108 ? 7.739 7.019 31.359 1.00 41.12 108 ALA A CA 1
ATOM 796 C C . ALA A 1 108 ? 9.223 7.111 30.976 1.00 41.12 108 ALA A C 1
ATOM 798 O O . ALA A 1 108 ? 9.691 6.475 30.037 1.00 41.12 108 ALA A O 1
ATOM 799 N N . ALA A 1 109 ? 9.958 7.962 31.689 1.00 47.28 109 ALA A N 1
ATOM 800 C CA . ALA A 1 109 ? 11.407 8.048 31.595 1.00 47.28 109 ALA A CA 1
ATOM 801 C C . ALA A 1 109 ? 12.060 6.789 32.197 1.00 47.28 109 ALA A C 1
ATOM 803 O O . ALA A 1 109 ? 11.733 6.394 33.316 1.00 47.28 109 ALA A O 1
ATOM 804 N N . ARG A 1 110 ? 13.047 6.209 31.505 1.00 45.12 110 ARG A N 1
ATOM 805 C CA . ARG A 1 110 ? 14.109 5.402 32.128 1.00 45.12 110 ARG A CA 1
ATOM 806 C C . ARG A 1 110 ? 15.464 5.717 31.476 1.00 45.12 110 ARG A C 1
ATOM 808 O O . ARG A 1 110 ? 15.488 6.120 30.316 1.00 45.12 110 ARG A O 1
ATOM 815 N N . PRO A 1 111 ? 16.558 5.650 32.252 1.00 48.81 111 PRO A N 1
ATOM 816 C CA . PRO A 1 111 ? 17.760 6.447 32.046 1.00 48.81 111 PRO A CA 1
ATOM 817 C C . PRO A 1 111 ? 18.681 5.882 30.966 1.00 48.81 111 PRO A C 1
ATOM 819 O O . PRO A 1 111 ? 18.627 4.700 30.634 1.00 48.81 111 PRO A O 1
ATOM 822 N N . LEU A 1 112 ? 19.557 6.766 30.481 1.00 55.34 112 LEU A N 1
ATOM 823 C CA . LEU A 1 112 ? 20.704 6.479 29.625 1.00 55.34 112 LEU A CA 1
ATOM 824 C C . LEU A 1 112 ? 21.436 5.197 30.054 1.00 55.34 112 LEU A C 1
ATOM 826 O O . LEU A 1 112 ? 22.093 5.158 31.093 1.00 55.34 112 LEU A O 1
ATOM 830 N N . GLY A 1 113 ? 21.342 4.170 29.212 1.00 47.28 113 GLY A N 1
ATOM 831 C CA . GLY A 1 113 ? 22.191 2.989 29.249 1.00 47.28 113 GLY A CA 1
ATOM 832 C C . GLY A 1 113 ? 23.343 3.160 28.265 1.00 47.28 113 GLY A C 1
ATOM 833 O O . GLY A 1 113 ? 23.142 3.193 27.055 1.00 47.28 113 GLY A O 1
ATOM 834 N N . PHE A 1 114 ? 24.545 3.301 28.808 1.00 54.22 114 PHE A N 1
ATOM 835 C CA . PHE A 1 114 ? 25.831 3.258 28.120 1.00 54.22 114 PHE A CA 1
ATOM 836 C C . PHE A 1 114 ? 25.902 2.071 27.139 1.00 54.22 114 PHE A C 1
ATOM 838 O O . PHE A 1 114 ? 25.888 0.916 27.560 1.00 54.22 114 PHE A O 1
ATOM 845 N N . SER A 1 115 ? 25.979 2.344 25.834 1.00 56.19 115 SER A N 1
ATOM 846 C CA . SER A 1 115 ? 26.378 1.335 24.846 1.00 56.19 115 SER A CA 1
ATOM 847 C C . SER A 1 115 ? 27.906 1.323 24.794 1.00 56.19 115 SER A C 1
ATOM 849 O O . SER A 1 115 ? 28.485 2.358 24.454 1.00 56.19 115 SER A O 1
ATOM 851 N N . PRO A 1 116 ? 28.597 0.220 25.137 1.00 48.62 116 PRO A N 1
ATOM 852 C CA . PRO A 1 116 ? 30.033 0.157 24.934 1.00 48.62 116 PRO A CA 1
ATOM 853 C C . PRO A 1 116 ? 30.295 0.221 23.427 1.00 48.62 116 PRO A C 1
ATOM 855 O O . PRO A 1 116 ? 29.907 -0.670 22.675 1.00 48.62 116 PRO A O 1
ATOM 858 N N . SER A 1 117 ? 30.941 1.297 22.982 1.00 60.91 117 SER A N 1
ATOM 859 C CA . SER A 1 117 ? 31.592 1.342 21.676 1.00 60.91 117 SER A CA 1
ATOM 860 C C . SER A 1 117 ? 32.696 0.287 21.699 1.00 60.91 117 SER A C 1
ATOM 862 O O . SER A 1 117 ? 33.761 0.494 22.282 1.00 60.91 117 SER A O 1
ATOM 864 N N . ILE A 1 118 ? 32.393 -0.896 21.164 1.00 57.72 118 ILE A N 1
ATOM 865 C CA . ILE A 1 118 ? 33.357 -1.980 21.002 1.00 57.72 118 ILE A CA 1
ATOM 866 C C . ILE A 1 118 ? 34.399 -1.467 20.011 1.00 57.72 118 ILE A C 1
ATOM 868 O O . ILE A 1 118 ? 34.142 -1.335 18.815 1.00 57.72 118 ILE A O 1
ATOM 872 N N . SER A 1 119 ? 35.570 -1.110 20.528 1.00 65.69 119 SER A N 1
ATOM 873 C CA . SER A 1 119 ? 36.676 -0.616 19.725 1.00 65.69 119 SER A CA 1
ATOM 874 C C . SER A 1 119 ? 37.132 -1.717 18.765 1.00 65.69 119 SER A C 1
ATOM 876 O O . SER A 1 119 ? 37.477 -2.822 19.185 1.00 65.69 119 SER A O 1
ATOM 878 N N . SER A 1 120 ? 37.138 -1.403 17.466 1.00 68.38 120 SER A N 1
ATOM 879 C CA . SER A 1 120 ? 37.516 -2.282 16.341 1.00 68.38 120 SER A CA 1
ATOM 880 C C . SER A 1 120 ? 38.797 -3.108 16.588 1.00 68.38 120 SER A C 1
ATOM 882 O O . SER A 1 120 ? 38.900 -4.269 16.196 1.00 68.38 120 SER A O 1
ATOM 884 N N . LEU A 1 121 ? 39.735 -2.553 17.360 1.00 68.31 121 LEU A N 1
ATOM 885 C CA . LEU A 1 121 ? 40.988 -3.189 17.775 1.00 68.31 121 LEU A CA 1
ATOM 886 C C . LEU A 1 121 ? 40.800 -4.479 18.600 1.00 68.31 121 LEU A C 1
ATOM 888 O O . LEU A 1 121 ? 41.578 -5.419 18.456 1.00 68.31 121 LEU A O 1
ATOM 892 N N . SER A 1 122 ? 39.761 -4.549 19.438 1.00 71.69 122 SER A N 1
ATOM 893 C CA . SER A 1 122 ? 39.480 -5.724 20.279 1.00 71.69 122 SER A CA 1
ATOM 894 C C . SER A 1 122 ? 38.922 -6.904 19.473 1.00 71.69 122 SER A C 1
ATOM 896 O O . SER A 1 122 ? 39.358 -8.040 19.663 1.00 71.69 122 SER A O 1
ATOM 898 N N . ILE A 1 123 ? 38.040 -6.634 18.502 1.00 80.44 123 ILE A N 1
ATOM 899 C CA . ILE A 1 123 ? 37.528 -7.643 17.559 1.00 80.44 123 ILE A CA 1
ATOM 900 C C . ILE A 1 123 ? 38.667 -8.169 16.675 1.00 80.44 123 ILE A C 1
ATOM 902 O O . ILE A 1 123 ? 38.771 -9.374 16.447 1.00 80.44 123 ILE A O 1
ATOM 906 N N . GLN A 1 124 ? 39.564 -7.289 16.224 1.00 76.94 124 GLN A N 1
ATOM 907 C CA . GLN A 1 124 ? 40.678 -7.665 15.355 1.00 76.94 124 GLN A CA 1
ATOM 908 C C . GLN A 1 124 ? 41.701 -8.577 16.054 1.00 76.94 124 GLN A C 1
ATOM 910 O O . GLN A 1 124 ? 42.157 -9.546 15.450 1.00 76.94 124 GLN A O 1
ATOM 915 N N . LEU A 1 125 ? 42.004 -8.346 17.338 1.00 84.38 125 LEU A N 1
ATOM 916 C CA . LEU A 1 125 ? 42.850 -9.252 18.132 1.00 84.38 125 LEU A CA 1
ATOM 917 C C . LEU A 1 125 ? 42.203 -10.630 18.331 1.00 84.38 125 LEU A C 1
ATOM 919 O O . LEU A 1 125 ? 42.888 -11.648 18.230 1.00 84.38 125 LEU A O 1
ATOM 923 N N . MET A 1 126 ? 40.886 -10.672 18.556 1.00 84.12 126 MET A N 1
ATOM 924 C CA . MET A 1 126 ? 40.125 -11.922 18.674 1.00 84.12 126 MET A CA 1
ATOM 925 C C . MET A 1 126 ? 40.174 -12.735 17.373 1.00 84.12 126 MET A C 1
ATOM 927 O O . MET A 1 126 ? 40.494 -13.921 17.403 1.00 84.12 126 MET A O 1
ATOM 931 N N . LEU A 1 127 ? 39.939 -12.096 16.222 1.00 87.69 127 LEU A N 1
ATOM 932 C CA . LEU A 1 127 ? 39.986 -12.766 14.918 1.00 87.69 127 LEU A CA 1
ATOM 933 C C . LEU A 1 127 ? 41.386 -13.292 14.579 1.00 87.69 127 LEU A C 1
ATOM 935 O O . LEU A 1 127 ? 41.510 -14.434 14.142 1.00 87.69 127 LEU A O 1
ATOM 939 N N . ILE A 1 128 ? 42.440 -12.505 14.822 1.00 89.81 128 ILE A N 1
ATOM 940 C CA . ILE A 1 128 ? 43.825 -12.946 14.590 1.00 89.81 128 ILE A CA 1
ATOM 941 C C . ILE A 1 128 ? 44.165 -14.141 15.491 1.00 89.81 128 ILE A C 1
ATOM 943 O O . ILE A 1 128 ? 44.722 -15.129 15.012 1.00 89.81 128 ILE A O 1
ATOM 947 N N . GLY A 1 129 ? 43.781 -14.089 16.770 1.00 91.25 129 GLY A N 1
ATOM 948 C CA . GLY A 1 129 ? 43.981 -15.194 17.707 1.00 91.25 129 GLY A CA 1
ATOM 949 C C . GLY A 1 129 ? 43.254 -16.472 17.282 1.00 91.25 129 GLY A C 1
ATOM 950 O O . GLY A 1 129 ? 43.849 -17.549 17.298 1.00 91.25 129 GLY A O 1
ATOM 951 N N . ILE A 1 130 ? 41.997 -16.358 16.841 1.00 92.38 130 ILE A N 1
ATOM 952 C CA . ILE A 1 130 ? 41.191 -17.494 16.370 1.00 92.38 130 ILE A CA 1
ATOM 953 C C . ILE A 1 130 ? 41.794 -18.114 15.106 1.00 92.38 130 ILE A C 1
ATOM 955 O O . ILE A 1 130 ? 41.920 -19.335 15.036 1.00 92.38 130 ILE A O 1
ATOM 959 N N . VAL A 1 131 ? 42.210 -17.303 14.126 1.00 91.25 131 VAL A N 1
ATOM 960 C CA . VAL A 1 131 ? 42.848 -17.812 12.900 1.00 91.25 131 VAL A CA 1
ATOM 961 C C . VAL A 1 131 ? 44.162 -18.514 13.231 1.00 91.25 131 VAL A C 1
ATOM 963 O O . VAL A 1 131 ? 44.389 -19.615 12.738 1.00 91.25 131 VAL A O 1
ATOM 966 N N . PHE A 1 132 ? 44.988 -17.947 14.116 1.00 90.88 132 PHE A N 1
ATOM 967 C CA . PHE A 1 132 ? 46.239 -18.574 14.540 1.00 90.88 132 PHE A CA 1
ATOM 968 C C . PHE A 1 132 ? 46.001 -19.928 15.228 1.00 90.88 132 PHE A C 1
ATOM 970 O O . PHE A 1 132 ? 46.644 -20.923 14.886 1.00 90.88 132 PHE A O 1
ATOM 977 N N . LEU A 1 133 ? 45.019 -20.002 16.133 1.00 90.00 133 LEU A N 1
ATOM 978 C CA . LEU A 1 133 ? 44.618 -21.248 16.793 1.00 90.00 133 LEU A CA 1
ATOM 979 C C . LEU A 1 133 ? 44.108 -22.290 15.796 1.00 90.00 133 LEU A C 1
ATOM 981 O O . LEU A 1 133 ? 44.513 -23.446 15.874 1.00 90.00 133 LEU A O 1
ATOM 985 N N . LEU A 1 134 ? 43.268 -21.889 14.839 1.00 90.50 134 LEU A N 1
ATOM 986 C CA . LEU A 1 134 ? 42.771 -22.781 13.792 1.00 90.50 134 LEU A CA 1
ATOM 987 C C . LEU A 1 134 ? 43.900 -23.270 12.883 1.00 90.50 134 LEU A C 1
ATOM 989 O O . LEU A 1 134 ? 43.926 -24.450 12.547 1.00 90.50 134 LEU A O 1
ATOM 993 N N . THR A 1 135 ? 44.865 -22.416 12.532 1.00 87.12 135 THR A N 1
ATOM 994 C CA . THR A 1 135 ? 46.033 -22.834 11.745 1.00 87.12 135 THR A CA 1
ATOM 995 C C . THR A 1 135 ? 46.935 -23.788 12.518 1.00 87.12 135 THR A C 1
ATOM 997 O O . THR A 1 135 ? 47.347 -24.802 11.962 1.00 87.12 135 THR A O 1
ATOM 1000 N N . LEU A 1 136 ? 47.189 -23.533 13.806 1.00 87.62 136 LEU A N 1
ATOM 1001 C CA . LEU A 1 136 ? 47.988 -24.421 14.649 1.00 87.62 136 LEU A CA 1
ATOM 1002 C C . LEU A 1 136 ? 47.279 -25.766 14.834 1.00 87.62 136 LEU A C 1
ATOM 1004 O O . LEU A 1 136 ? 47.899 -26.816 14.704 1.00 87.62 136 LEU A O 1
ATOM 1008 N N . PHE A 1 137 ? 45.966 -25.738 15.065 1.00 84.88 137 PHE A N 1
ATOM 1009 C CA . PHE A 1 137 ? 45.134 -26.930 15.165 1.00 84.88 137 PHE A CA 1
ATOM 1010 C C . PHE A 1 137 ? 45.106 -27.718 13.853 1.00 84.88 137 PHE A C 1
ATOM 1012 O O . PHE A 1 137 ? 45.254 -28.934 13.878 1.00 84.88 137 PHE A O 1
ATOM 1019 N N . MET A 1 138 ? 44.981 -27.055 12.700 1.00 82.31 138 MET A N 1
ATOM 1020 C CA . MET A 1 138 ? 45.057 -27.721 11.396 1.00 82.31 138 MET A CA 1
ATOM 1021 C C . MET A 1 138 ? 46.443 -28.307 11.112 1.00 82.31 138 MET A C 1
ATOM 1023 O O . MET A 1 138 ? 46.527 -29.342 10.459 1.00 82.31 138 MET A O 1
ATOM 1027 N N . VAL A 1 139 ? 47.519 -27.687 11.602 1.00 80.62 139 VAL A N 1
ATOM 1028 C CA . VAL A 1 139 ? 48.887 -28.215 11.475 1.00 80.62 139 VAL A CA 1
ATOM 1029 C C . VAL A 1 139 ? 49.112 -29.400 12.414 1.00 80.62 139 VAL A C 1
ATOM 1031 O O . VAL A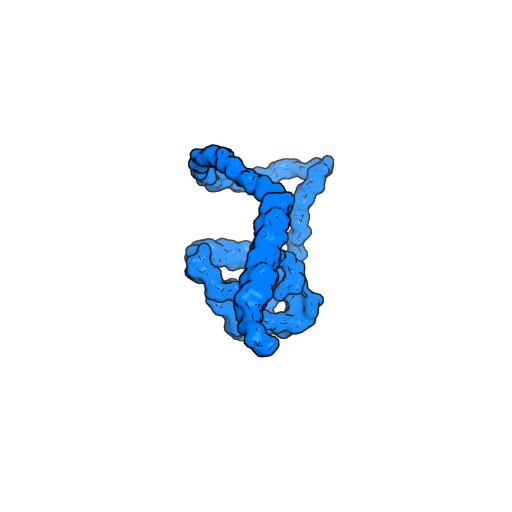 1 139 ? 49.659 -30.409 11.986 1.00 80.62 139 VAL A O 1
ATOM 1034 N N 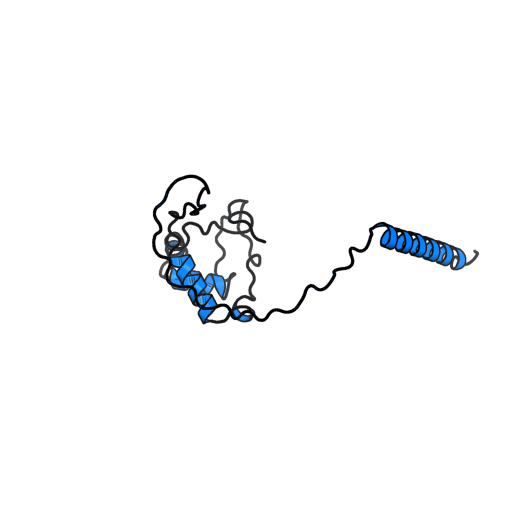. TRP A 1 140 ? 48.642 -29.327 13.660 1.00 77.81 140 TRP A N 1
ATOM 1035 C CA . TRP A 1 140 ? 48.777 -30.411 14.639 1.00 77.81 140 TRP A CA 1
ATOM 1036 C C . TRP A 1 140 ? 47.852 -31.598 14.338 1.00 77.81 140 TRP A C 1
ATOM 1038 O O . TRP A 1 140 ? 48.149 -32.731 14.701 1.00 77.81 140 TRP A O 1
ATOM 1048 N N . LYS A 1 141 ? 46.741 -31.344 13.634 1.00 78.00 141 LYS A N 1
ATOM 1049 C CA . LYS A 1 141 ? 45.792 -32.356 13.163 1.00 78.00 141 LYS A CA 1
ATOM 1050 C C . LYS A 1 141 ? 46.100 -32.878 11.753 1.00 78.00 141 LYS A C 1
ATOM 1052 O O . LYS A 1 141 ? 45.381 -33.764 11.304 1.00 78.00 141 LYS A O 1
ATOM 1057 N N . ARG A 1 142 ? 47.137 -32.399 11.045 1.00 72.38 142 ARG A N 1
ATOM 1058 C CA . ARG A 1 142 ? 47.618 -33.114 9.848 1.00 72.38 142 ARG A CA 1
ATOM 1059 C C . ARG A 1 142 ? 48.257 -34.423 10.326 1.00 72.38 142 ARG A C 1
ATOM 1061 O O . ARG A 1 142 ? 49.305 -34.349 10.965 1.00 72.38 142 ARG A O 1
ATOM 1068 N N . PRO A 1 143 ? 47.643 -35.597 10.080 1.00 70.38 143 PRO A N 1
ATOM 1069 C CA . PRO A 1 143 ? 48.329 -36.852 10.332 1.00 70.38 143 PRO A CA 1
ATOM 1070 C C . PRO A 1 143 ? 49.575 -36.865 9.443 1.00 70.38 143 PRO A C 1
ATOM 1072 O O . PRO A 1 143 ? 49.507 -36.501 8.270 1.00 70.38 143 PRO A O 1
ATOM 1075 N N . SER A 1 144 ? 50.720 -37.179 10.038 1.00 66.56 144 SER A N 1
ATOM 1076 C CA . SER A 1 144 ? 51.952 -37.447 9.310 1.00 66.56 144 SER A CA 1
ATOM 1077 C C . SER A 1 144 ? 51.731 -38.675 8.425 1.00 66.56 144 SER A C 1
ATOM 1079 O O . SER A 1 144 ? 51.773 -39.795 8.939 1.00 66.56 144 SER A O 1
ATOM 1081 N N . ASP A 1 145 ? 51.443 -38.452 7.146 1.00 55.59 145 ASP A N 1
ATOM 1082 C CA . ASP A 1 145 ? 51.785 -39.410 6.091 1.00 55.59 145 ASP A CA 1
ATOM 1083 C C . ASP A 1 145 ? 53.296 -39.335 5.822 1.00 55.59 145 ASP A C 1
ATOM 1085 O O . ASP A 1 145 ? 53.832 -38.198 5.772 1.00 55.59 145 ASP A O 1
#

Secondary structure (DSSP, 8-state):
-PPTTTSS---TTHHHHGGGTSTT--HHHHHHHHHHSTTS---SEETTEE--TT-S-S-HHHHS-HHHHHHHHHHHHT--S--------TTS------PPPPPP---------------HHHHHHHHHHHHHHHHHHHHHTS---